Protein AF-A0A358HTR7-F1 (afdb_monomer)

Secondary structure (DSSP, 8-state):
-HHHHHHHHHHHTGGG-HHHHHHHHHHHHHHHHHHHHHHHHHHHHTT---S-HHHHHHHHHHHHHHHHHHHHHHHH---

Mean predicted aligned error: 3.57 Å

Organism: NCBI:txid168935

pLDDT: mean 93.77, std 3.13, range [77.19, 97.44]

Structure (mmCIF, N/CA/C/O backbone):
data_AF-A0A358HTR7-F1
#
_entry.id   AF-A0A358HTR7-F1
#
loop_
_atom_site.group_PDB
_atom_site.id
_atom_site.type_symbol
_atom_site.label_atom_id
_atom_site.label_alt_id
_atom_site.label_comp_id
_atom_site.label_asym_id
_atom_site.label_entity_id
_atom_site.label_seq_id
_atom_site.pdbx_PDB_ins_code
_atom_site.Cartn_x
_atom_site.Cartn_y
_atom_site.Cartn_z
_atom_site.occupancy
_atom_site.B_iso_or_equiv
_atom_site.auth_seq_id
_atom_site.auth_comp_id
_atom_site.auth_asym_id
_atom_site.auth_atom_id
_atom_site.pdbx_PDB_model_num
ATOM 1 N N . SER A 1 1 ? -9.525 -7.878 -8.288 1.00 85.00 1 SER A N 1
ATOM 2 C CA . SER A 1 1 ? -8.393 -6.970 -8.578 1.00 85.00 1 SER A CA 1
ATOM 3 C C . SER A 1 1 ? -7.064 -7.691 -8.767 1.00 85.00 1 SER A C 1
ATOM 5 O O . SER A 1 1 ? -6.441 -7.476 -9.794 1.00 85.00 1 SER A O 1
ATOM 7 N N . TRP A 1 2 ? -6.635 -8.572 -7.851 1.00 91.94 2 TRP A N 1
ATOM 8 C CA . TRP A 1 2 ? -5.321 -9.240 -7.932 1.00 91.94 2 TRP A CA 1
ATOM 9 C C . TRP A 1 2 ? -5.066 -10.057 -9.207 1.00 91.94 2 TRP A C 1
ATOM 11 O O . TRP A 1 2 ? -3.979 -9.957 -9.762 1.00 91.94 2 TRP A O 1
ATOM 21 N N . ILE A 1 3 ? -6.066 -10.786 -9.717 1.00 94.50 3 ILE A N 1
ATOM 22 C CA . ILE A 1 3 ? -5.944 -11.550 -10.974 1.00 94.50 3 ILE A CA 1
ATOM 23 C C . ILE A 1 3 ? -5.630 -10.620 -12.156 1.00 94.50 3 ILE A C 1
ATOM 25 O O . ILE A 1 3 ? -4.660 -10.836 -12.874 1.00 94.50 3 ILE A O 1
ATOM 29 N N . PHE A 1 4 ? -6.398 -9.537 -12.313 1.00 94.25 4 PHE A N 1
ATOM 30 C CA . PHE A 1 4 ? -6.153 -8.532 -13.353 1.00 94.25 4 PHE A CA 1
ATOM 31 C C . PHE A 1 4 ? -4.806 -7.821 -13.175 1.00 94.2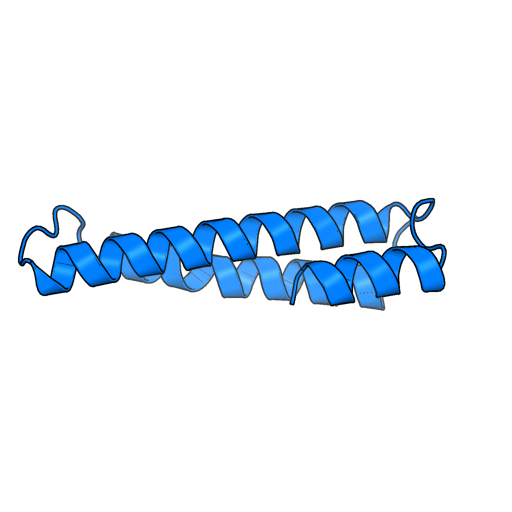5 4 PHE A C 1
ATOM 33 O O . PHE A 1 4 ? -4.124 -7.548 -14.157 1.00 94.25 4 PHE A O 1
ATOM 40 N N . GLY A 1 5 ? -4.394 -7.563 -11.929 1.00 92.00 5 GLY A N 1
ATOM 41 C CA . GLY A 1 5 ? -3.069 -7.025 -11.624 1.00 92.00 5 GLY A CA 1
ATOM 42 C C . GLY A 1 5 ? -1.948 -7.962 -12.077 1.00 92.00 5 GLY A C 1
ATOM 43 O O . GLY A 1 5 ? -1.047 -7.526 -12.781 1.00 92.00 5 GLY A O 1
ATOM 44 N N . GLY A 1 6 ? -2.037 -9.252 -11.745 1.00 93.62 6 GLY A N 1
ATOM 45 C CA . GLY A 1 6 ? -1.080 -10.269 -12.192 1.00 93.62 6 GLY A CA 1
ATOM 46 C C . GLY A 1 6 ? -1.022 -10.400 -13.714 1.00 93.62 6 GLY A C 1
ATOM 47 O O . GLY A 1 6 ? 0.062 -10.454 -14.288 1.00 93.62 6 GLY A O 1
ATOM 48 N N . TYR A 1 7 ? -2.179 -10.363 -14.378 1.00 94.69 7 TYR A N 1
ATOM 49 C CA . TYR A 1 7 ? -2.243 -10.370 -15.839 1.00 94.69 7 TYR A CA 1
ATOM 50 C C . TYR A 1 7 ? -1.538 -9.153 -16.457 1.00 94.69 7 TYR A C 1
ATOM 52 O O . TYR A 1 7 ? -0.742 -9.310 -17.378 1.00 94.69 7 TYR A O 1
ATOM 60 N N . LEU A 1 8 ? -1.763 -7.949 -15.920 1.00 93.38 8 LEU A N 1
ATOM 61 C CA . LEU A 1 8 ? -1.084 -6.735 -16.385 1.00 93.38 8 LEU A CA 1
ATOM 62 C C . LEU A 1 8 ? 0.431 -6.796 -16.182 1.00 93.38 8 LEU A C 1
ATOM 64 O O . LEU A 1 8 ? 1.171 -6.332 -17.040 1.00 93.38 8 LEU A O 1
ATOM 68 N N . ILE A 1 9 ? 0.895 -7.377 -15.076 1.00 93.56 9 ILE A N 1
ATOM 69 C CA . ILE A 1 9 ? 2.326 -7.570 -14.815 1.00 93.56 9 ILE A CA 1
ATOM 70 C C . ILE A 1 9 ? 2.955 -8.457 -15.889 1.00 93.56 9 ILE A C 1
ATOM 72 O O . ILE A 1 9 ? 4.009 -8.118 -16.424 1.00 93.56 9 ILE A O 1
ATOM 76 N N . HIS A 1 10 ? 2.290 -9.566 -16.220 1.00 91.94 10 HIS A N 1
ATOM 77 C CA . HIS A 1 10 ? 2.743 -10.470 -17.270 1.00 91.94 10 HIS A CA 1
ATOM 78 C C . HIS A 1 10 ? 2.755 -9.781 -18.640 1.00 91.94 10 HIS A C 1
ATOM 80 O O . HIS A 1 10 ? 3.767 -9.816 -19.332 1.00 91.94 10 HIS A O 1
ATOM 86 N N . ALA A 1 11 ? 1.666 -9.09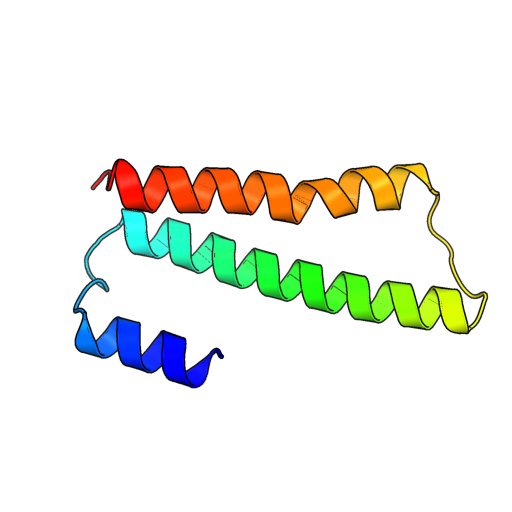3 -18.995 1.00 93.44 11 ALA A N 1
ATOM 87 C CA . ALA A 1 11 ? 1.540 -8.395 -20.272 1.00 93.44 11 ALA A CA 1
ATOM 88 C C . ALA A 1 11 ? 2.525 -7.220 -20.425 1.00 93.44 11 ALA A C 1
ATOM 90 O O . ALA A 1 11 ? 2.958 -6.928 -21.535 1.00 93.44 11 ALA A O 1
ATOM 91 N N . ALA A 1 12 ? 2.881 -6.542 -19.330 1.00 90.75 12 ALA A N 1
ATOM 92 C CA . ALA A 1 12 ? 3.770 -5.381 -19.353 1.00 90.75 12 ALA A CA 1
ATOM 93 C C . ALA A 1 12 ? 5.268 -5.737 -19.326 1.00 90.75 12 ALA A C 1
ATOM 95 O O . ALA A 1 12 ? 6.088 -4.860 -19.576 1.00 90.75 12 ALA A O 1
ATOM 96 N N . GLY A 1 13 ? 5.644 -6.978 -18.990 1.00 90.12 13 GLY A N 1
ATOM 97 C CA .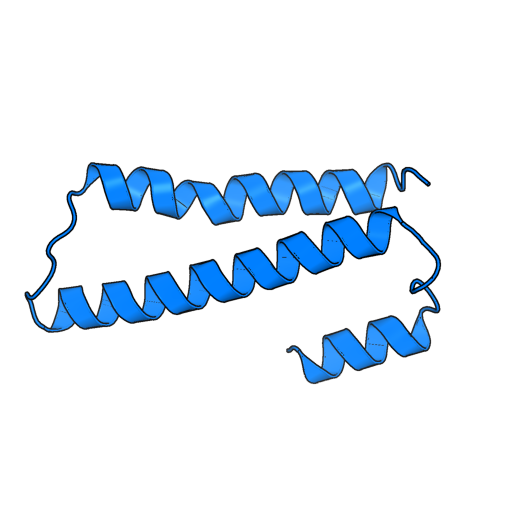 GLY A 1 13 ? 7.048 -7.416 -18.981 1.00 90.12 13 GLY A CA 1
ATOM 98 C C . GLY A 1 13 ? 7.939 -6.759 -17.914 1.00 90.12 13 GLY A C 1
ATOM 99 O O . GLY A 1 13 ? 9.154 -6.868 -17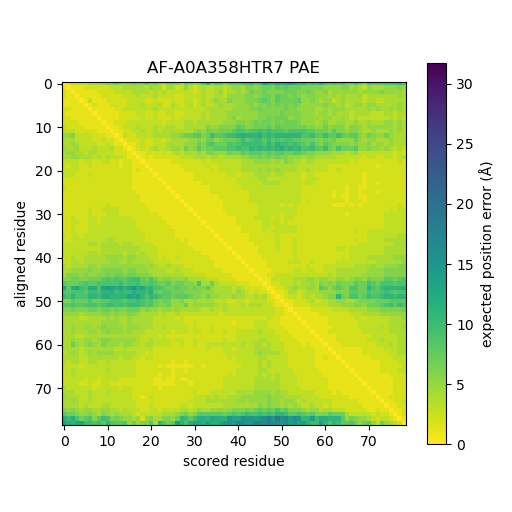.979 1.00 90.12 13 GLY A O 1
ATOM 100 N N . VAL A 1 14 ? 7.360 -6.108 -16.903 1.00 90.25 14 VAL A N 1
ATOM 101 C CA . VAL A 1 14 ? 8.072 -5.281 -15.901 1.00 90.25 14 VAL A CA 1
ATOM 102 C C . VAL A 1 14 ? 8.729 -6.075 -14.761 1.00 90.25 14 VAL A C 1
ATOM 104 O O . VAL A 1 14 ? 9.094 -5.512 -13.736 1.00 90.25 14 VAL A O 1
ATOM 107 N N . MET A 1 15 ? 8.851 -7.398 -14.891 1.00 89.69 15 MET A N 1
ATOM 108 C CA . MET A 1 15 ? 9.375 -8.269 -13.824 1.00 89.69 15 MET A CA 1
ATOM 109 C C . MET A 1 15 ? 10.886 -8.173 -13.623 1.00 89.69 15 MET A C 1
ATOM 111 O O . MET A 1 15 ? 11.383 -8.660 -12.616 1.00 89.69 15 MET A O 1
ATOM 115 N N . THR A 1 16 ? 11.603 -7.573 -14.568 1.00 90.31 16 THR A N 1
ATOM 116 C CA . THR A 1 16 ? 13.046 -7.318 -14.476 1.00 90.31 16 THR A CA 1
ATOM 117 C C . THR A 1 16 ? 13.367 -5.941 -13.903 1.00 90.31 16 THR A C 1
ATOM 119 O O . THR A 1 16 ? 14.525 -5.652 -13.627 1.00 90.31 16 THR A O 1
ATOM 122 N N . GLU A 1 17 ? 12.354 -5.092 -13.735 1.00 91.56 17 GLU A N 1
ATOM 123 C CA . GLU A 1 17 ? 12.496 -3.704 -13.314 1.00 91.56 17 GLU A CA 1
ATOM 124 C C . GLU A 1 17 ? 12.475 -3.619 -11.785 1.00 91.56 17 GLU A C 1
ATOM 126 O O . GLU A 1 17 ? 11.502 -4.027 -11.137 1.00 91.56 17 GLU A O 1
ATOM 131 N N . GLY A 1 18 ? 13.518 -3.072 -11.164 1.00 92.00 18 GLY A N 1
ATOM 132 C CA . GLY A 1 18 ? 13.574 -3.097 -9.708 1.00 92.00 18 GLY A CA 1
ATOM 133 C C . GLY A 1 18 ? 12.573 -2.138 -9.059 1.00 92.00 18 GLY A C 1
ATOM 134 O O . GLY A 1 18 ? 11.986 -2.492 -8.027 1.00 92.00 18 GLY A O 1
ATOM 135 N N . TRP A 1 19 ? 12.300 -0.969 -9.658 1.00 94.19 19 TRP A N 1
ATOM 136 C CA . TRP A 1 19 ? 11.251 -0.063 -9.159 1.00 94.19 19 TRP A CA 1
ATOM 137 C C . TRP A 1 19 ? 9.892 -0.765 -9.055 1.00 94.19 19 TRP A C 1
ATOM 139 O O . TRP A 1 19 ? 9.078 -0.465 -8.170 1.00 94.19 19 TRP A O 1
ATOM 149 N N . PHE A 1 20 ? 9.642 -1.726 -9.948 1.00 94.81 20 PHE A N 1
ATOM 150 C CA . PHE A 1 20 ? 8.404 -2.477 -9.969 1.00 94.81 20 PHE A CA 1
ATOM 151 C C . PHE A 1 20 ? 8.293 -3.404 -8.751 1.00 94.81 20 PHE A C 1
ATOM 153 O O . PHE A 1 20 ? 7.224 -3.471 -8.142 1.00 94.81 20 PHE A O 1
ATOM 160 N N . HIS A 1 21 ? 9.377 -4.066 -8.335 1.00 94.31 21 HIS A N 1
ATOM 161 C CA . HIS A 1 21 ? 9.371 -4.912 -7.136 1.00 94.31 21 HIS A CA 1
ATOM 162 C C . HIS A 1 21 ? 9.043 -4.118 -5.869 1.00 94.31 21 HIS A C 1
ATOM 164 O O . HIS A 1 21 ? 8.215 -4.558 -5.067 1.00 94.31 21 HIS A O 1
ATOM 170 N N . VAL A 1 22 ? 9.627 -2.925 -5.715 1.00 95.56 22 VAL A N 1
ATOM 171 C CA . VAL A 1 22 ? 9.327 -2.033 -4.581 1.00 95.56 22 VAL A CA 1
ATOM 172 C C . VAL A 1 22 ? 7.855 -1.626 -4.603 1.00 95.56 22 VAL A C 1
ATOM 174 O O . VAL A 1 22 ? 7.150 -1.759 -3.600 1.00 95.56 22 VAL A O 1
ATOM 177 N N . LYS A 1 23 ? 7.349 -1.204 -5.767 1.00 94.06 23 LYS A N 1
ATOM 178 C CA . LYS A 1 23 ? 5.933 -0.867 -5.945 1.00 94.06 23 LYS A CA 1
ATOM 179 C C . LYS A 1 23 ? 5.018 -2.046 -5.604 1.00 94.06 23 LYS A C 1
ATOM 181 O O . LYS A 1 23 ? 4.016 -1.856 -4.913 1.00 94.06 23 LYS A O 1
ATOM 186 N N . LEU A 1 24 ? 5.340 -3.249 -6.077 1.00 95.56 24 LEU A N 1
ATOM 187 C CA . LEU A 1 24 ? 4.542 -4.447 -5.830 1.00 95.56 24 LEU A CA 1
ATOM 188 C C . LEU A 1 24 ? 4.499 -4.777 -4.334 1.00 95.56 24 LEU A C 1
ATOM 190 O O . LEU A 1 24 ? 3.417 -5.034 -3.806 1.00 95.56 24 LEU A O 1
ATOM 194 N N . LEU A 1 25 ? 5.638 -4.695 -3.640 1.00 96.62 25 LEU A N 1
ATOM 195 C CA . LEU A 1 25 ? 5.705 -4.870 -2.190 1.00 96.62 25 LEU A CA 1
ATOM 196 C C . LEU A 1 25 ? 4.784 -3.876 -1.467 1.00 96.62 25 LEU A C 1
ATOM 198 O O . LEU A 1 25 ? 4.006 -4.280 -0.602 1.00 96.62 25 LEU A O 1
ATOM 202 N N . CYS A 1 26 ? 4.796 -2.598 -1.854 1.00 97.00 26 CYS A N 1
ATOM 203 C CA . CYS A 1 26 ? 3.897 -1.598 -1.275 1.00 97.00 26 CYS A CA 1
ATOM 204 C C . CYS A 1 26 ? 2.412 -1.929 -1.506 1.00 97.00 26 CYS A C 1
ATOM 206 O O . CYS A 1 26 ? 1.602 -1.764 -0.595 1.00 97.00 26 CYS A O 1
ATOM 208 N N . VAL A 1 27 ? 2.041 -2.436 -2.687 1.00 95.81 27 VAL A N 1
ATOM 209 C CA . VAL A 1 27 ? 0.657 -2.856 -2.987 1.00 95.81 27 VAL A CA 1
ATOM 210 C C . VAL A 1 27 ? 0.236 -4.065 -2.141 1.00 95.81 27 VAL A C 1
ATOM 212 O O . VAL A 1 27 ? -0.897 -4.114 -1.649 1.00 95.81 27 VAL A O 1
ATOM 215 N N . VAL A 1 28 ? 1.143 -5.021 -1.915 1.00 96.81 28 VAL A N 1
ATOM 216 C CA . VAL A 1 28 ? 0.909 -6.151 -0.999 1.00 96.81 28 VAL A CA 1
ATOM 217 C C . VAL A 1 28 ? 0.688 -5.643 0.427 1.00 96.81 28 VAL A C 1
ATOM 219 O O . VAL A 1 28 ? -0.321 -5.989 1.044 1.00 96.81 28 VAL A O 1
ATOM 222 N N . LEU A 1 29 ? 1.563 -4.768 0.934 1.00 96.94 29 LEU A N 1
ATOM 223 C CA . LEU A 1 29 ? 1.421 -4.165 2.265 1.00 96.94 29 LEU A CA 1
ATOM 224 C C . LEU A 1 29 ? 0.111 -3.380 2.407 1.00 96.94 29 LEU A C 1
ATOM 226 O O . LEU A 1 29 ? -0.548 -3.463 3.443 1.00 96.94 29 LEU A O 1
ATOM 230 N N . MET A 1 30 ? -0.312 -2.679 1.355 1.00 96.00 30 MET A N 1
ATOM 231 C CA . MET A 1 30 ? -1.589 -1.964 1.329 1.00 96.00 30 MET A CA 1
ATOM 232 C C . MET A 1 30 ? -2.786 -2.920 1.395 1.00 96.00 30 MET A C 1
ATOM 234 O O . MET A 1 30 ? -3.798 -2.625 2.026 1.00 96.00 30 MET A O 1
ATOM 238 N N . THR A 1 31 ? -2.675 -4.100 0.784 1.00 96.19 31 THR A N 1
ATOM 239 C CA . THR A 1 31 ? -3.715 -5.129 0.897 1.00 96.19 31 THR A CA 1
ATOM 240 C C . THR A 1 31 ? -3.774 -5.689 2.313 1.00 96.19 31 THR A C 1
ATOM 242 O O . THR A 1 31 ? -4.862 -5.821 2.869 1.00 96.19 31 THR A O 1
ATOM 245 N N . VAL A 1 32 ? -2.625 -5.955 2.940 1.00 96.75 32 VAL A N 1
ATOM 246 C CA . VAL A 1 32 ? -2.572 -6.394 4.343 1.00 96.75 32 VAL A CA 1
ATOM 247 C C . VAL A 1 32 ? -3.198 -5.347 5.264 1.00 96.75 32 VAL A C 1
ATOM 249 O O . VAL A 1 32 ? -4.048 -5.694 6.087 1.00 96.75 32 VAL A O 1
ATOM 252 N N . SER A 1 33 ? -2.849 -4.067 5.103 1.00 96.00 33 SER A N 1
ATOM 253 C CA . SER A 1 33 ? -3.416 -2.995 5.928 1.00 96.00 33 SER A CA 1
ATOM 254 C C . SER A 1 33 ? -4.931 -2.869 5.738 1.00 96.00 33 SER A C 1
ATOM 256 O O . SER A 1 33 ? -5.661 -2.749 6.724 1.00 96.00 33 SER A O 1
ATOM 258 N N . HIS A 1 34 ? -5.431 -3.006 4.508 1.00 95.38 34 HIS A N 1
ATOM 259 C CA . HIS A 1 34 ? -6.866 -3.032 4.225 1.00 95.38 34 HIS A CA 1
ATOM 260 C C . HIS A 1 34 ? -7.583 -4.195 4.931 1.00 95.38 34 HIS A C 1
ATOM 262 O O . HIS A 1 34 ? -8.625 -3.998 5.560 1.00 95.38 34 HIS A O 1
ATOM 268 N N . MET A 1 35 ? -7.0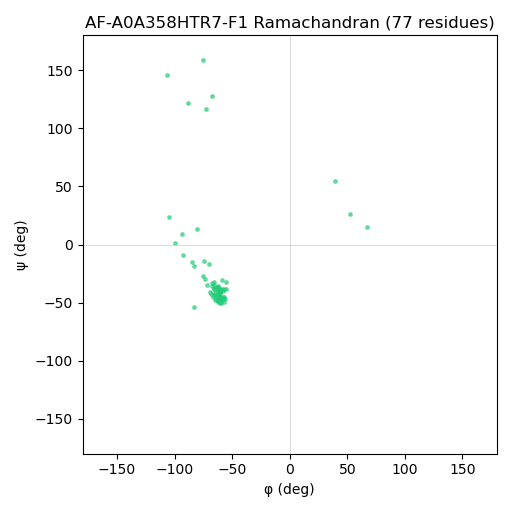08 -5.401 4.900 1.00 96.38 35 MET A N 1
ATOM 269 C CA . MET A 1 35 ? -7.579 -6.565 5.588 1.00 96.38 35 MET A CA 1
ATOM 270 C C . MET A 1 35 ? -7.560 -6.401 7.114 1.00 96.38 35 MET A C 1
ATOM 272 O O . MET A 1 35 ? -8.515 -6.782 7.794 1.00 96.38 35 MET A O 1
ATOM 276 N N . MET A 1 36 ? -6.507 -5.793 7.666 1.00 95.62 36 MET A N 1
ATOM 277 C CA . MET A 1 36 ? -6.445 -5.455 9.090 1.00 95.62 36 MET A CA 1
ATOM 278 C C . MET A 1 36 ? -7.521 -4.438 9.480 1.00 95.62 36 MET A C 1
ATOM 280 O O . MET A 1 36 ? -8.192 -4.638 10.489 1.00 95.62 36 MET A O 1
ATOM 284 N N . LEU A 1 37 ? -7.751 -3.399 8.671 1.00 94.19 37 LEU A N 1
ATOM 285 C CA . LEU A 1 37 ? -8.853 -2.454 8.888 1.00 94.19 37 LEU A CA 1
ATOM 286 C C . LEU A 1 37 ? -10.211 -3.151 8.853 1.00 94.19 37 LEU A C 1
ATOM 288 O O . LEU A 1 37 ? -11.048 -2.880 9.708 1.00 94.19 37 LEU A O 1
ATOM 292 N N . ALA A 1 38 ? -10.419 -4.094 7.931 1.00 95.25 38 ALA A N 1
ATOM 293 C CA . ALA A 1 38 ? -11.643 -4.889 7.897 1.00 95.25 38 ALA A CA 1
ATOM 294 C C . ALA A 1 38 ? -11.834 -5.706 9.189 1.00 95.25 38 ALA A C 1
ATOM 296 O O . ALA A 1 38 ? -12.944 -5.771 9.720 1.00 95.25 38 ALA A O 1
ATOM 297 N N . ARG A 1 39 ? -10.755 -6.286 9.735 1.00 95.06 39 ARG A N 1
ATOM 298 C CA . ARG A 1 39 ? -10.783 -6.973 11.036 1.00 95.06 39 ARG A CA 1
ATOM 299 C C . ARG A 1 39 ? -11.103 -6.013 12.180 1.00 95.06 39 ARG A C 1
ATOM 301 O O . ARG A 1 39 ? -11.939 -6.341 13.015 1.00 95.06 39 ARG A O 1
ATOM 308 N N . TYR A 1 40 ? -10.460 -4.848 12.228 1.00 94.50 40 TYR A N 1
ATOM 309 C CA . TYR A 1 40 ? -10.713 -3.863 13.279 1.00 94.50 40 TYR A CA 1
ATOM 310 C C . TYR A 1 40 ? -12.133 -3.317 13.218 1.00 94.50 40 TYR A C 1
ATOM 312 O O . TYR A 1 40 ? -12.766 -3.196 14.259 1.00 94.50 40 TYR A O 1
ATOM 320 N N . ARG A 1 41 ? -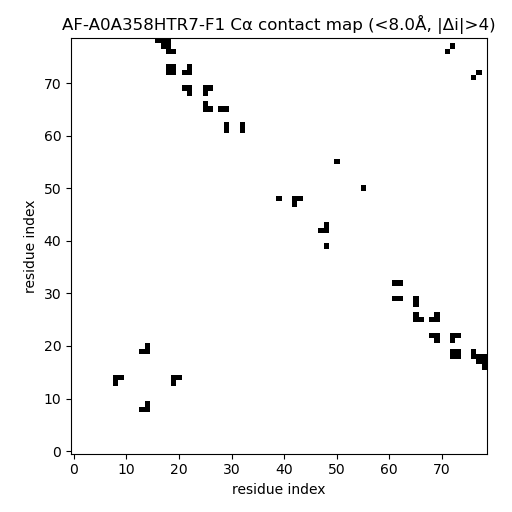12.670 -3.078 12.018 1.00 94.38 41 ARG A N 1
ATOM 321 C CA . ARG A 1 41 ? -14.067 -2.678 11.832 1.00 94.38 41 ARG A CA 1
ATOM 322 C C . ARG A 1 41 ? -15.027 -3.695 12.451 1.00 94.38 41 ARG A C 1
ATOM 324 O O . ARG A 1 41 ? -15.889 -3.307 13.222 1.00 94.38 41 ARG A O 1
ATOM 331 N N . ARG A 1 42 ? -14.821 -4.992 12.200 1.00 95.12 42 ARG A N 1
ATOM 332 C CA . ARG A 1 42 ? -15.624 -6.060 12.826 1.00 95.12 42 ARG A CA 1
ATOM 333 C C . ARG A 1 42 ? -15.479 -6.092 14.351 1.00 95.12 42 ARG A C 1
ATOM 335 O O . ARG A 1 42 ? -16.446 -6.360 15.048 1.00 95.12 42 ARG A O 1
ATOM 342 N N . ALA A 1 43 ? -14.283 -5.819 14.878 1.00 94.12 43 ALA A N 1
ATOM 343 C CA . ALA A 1 43 ? -14.071 -5.734 16.325 1.00 94.12 43 ALA A CA 1
ATOM 344 C C . ALA A 1 43 ? -14.790 -4.525 16.947 1.00 94.12 43 ALA A C 1
ATOM 346 O O . ALA A 1 43 ? -15.304 -4.640 18.053 1.00 94.12 43 ALA A O 1
ATOM 347 N N . PHE A 1 44 ? -14.859 -3.398 16.233 1.00 93.06 44 PHE A N 1
ATOM 348 C CA . PHE A 1 44 ? -15.674 -2.246 16.622 1.00 93.06 44 PHE A CA 1
ATOM 349 C C . PHE A 1 44 ? -17.172 -2.552 16.585 1.00 93.06 44 PHE A C 1
ATOM 351 O O . PHE A 1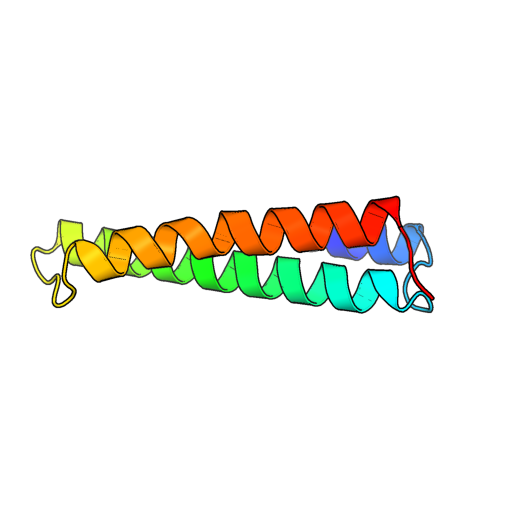 44 ? -17.875 -2.197 17.520 1.00 93.06 44 PHE A O 1
ATOM 358 N N . GLU A 1 45 ? -17.655 -3.233 15.542 1.00 95.19 45 GLU A N 1
ATOM 359 C CA . GLU A 1 45 ? -19.059 -3.663 15.434 1.00 95.19 45 GLU A CA 1
ATOM 360 C C . GLU A 1 45 ? -19.475 -4.577 16.607 1.00 95.19 45 GLU A C 1
ATOM 362 O O . GLU A 1 45 ? -20.626 -4.551 17.028 1.00 95.19 45 GLU A O 1
ATOM 367 N N . ALA A 1 46 ? -18.534 -5.354 17.154 1.00 95.88 46 ALA A N 1
ATOM 368 C CA . ALA A 1 46 ? -18.741 -6.250 18.295 1.00 95.88 46 ALA A CA 1
ATOM 369 C C . ALA A 1 46 ? -18.392 -5.629 19.666 1.00 95.88 46 ALA A C 1
ATOM 371 O O . ALA A 1 46 ? -18.299 -6.363 20.647 1.00 95.88 46 ALA A O 1
ATOM 372 N N . ASP A 1 47 ? -18.125 -4.319 19.726 1.00 92.75 47 ASP A N 1
ATOM 373 C CA . ASP A 1 47 ? -17.685 -3.581 20.926 1.00 92.75 47 ASP A CA 1
ATOM 374 C C . ASP A 1 47 ? -16.461 -4.197 21.649 1.00 92.75 47 ASP A C 1
ATOM 376 O O . ASP A 1 47 ? -16.225 -4.020 22.840 1.00 92.75 47 ASP A O 1
ATOM 380 N N . ALA A 1 48 ? -15.631 -4.931 20.901 1.00 93.88 48 ALA A N 1
ATOM 381 C CA . ALA A 1 48 ? -14.453 -5.654 21.384 1.00 93.88 48 ALA A CA 1
ATOM 382 C C . ALA A 1 48 ? -13.140 -4.942 21.005 1.00 93.88 48 ALA A C 1
ATOM 384 O O . ALA A 1 48 ? -12.080 -5.566 20.867 1.00 93.88 48 ALA A O 1
ATOM 385 N N . ASN A 1 49 ? -13.192 -3.628 20.771 1.00 91.00 49 ASN A N 1
ATOM 386 C CA . ASN A 1 49 ? -12.015 -2.862 20.386 1.00 91.00 49 ASN A CA 1
ATOM 387 C C . ASN A 1 49 ? -11.062 -2.669 21.579 1.00 91.00 49 ASN A C 1
ATOM 389 O O . ASN A 1 49 ? -11.359 -1.972 22.541 1.00 91.00 49 ASN A O 1
ATOM 393 N N . THR A 1 50 ? -9.856 -3.220 21.458 1.00 91.12 50 THR A N 1
ATOM 394 C CA . THR A 1 50 ? -8.792 -3.120 22.472 1.00 91.12 50 THR A CA 1
ATOM 395 C C . THR A 1 50 ? -7.738 -2.059 22.149 1.00 91.12 50 THR A C 1
ATOM 397 O O . THR A 1 50 ? -6.748 -1.923 22.868 1.00 91.12 50 THR A O 1
ATOM 400 N N . LYS A 1 51 ? -7.889 -1.322 21.040 1.00 92.50 51 LYS A N 1
ATOM 401 C CA . LYS A 1 51 ? -6.902 -0.346 20.559 1.00 92.50 51 LYS A CA 1
ATOM 402 C C . LYS A 1 51 ? -7.375 1.088 20.790 1.00 92.50 51 LYS A C 1
ATOM 404 O O . LYS A 1 51 ? -8.557 1.403 20.680 1.00 92.50 51 LYS A O 1
ATOM 409 N N . SER A 1 52 ? -6.430 1.981 21.077 1.00 93.69 52 SER A N 1
ATOM 410 C CA . SER A 1 52 ? -6.718 3.398 21.312 1.00 93.69 52 SER A CA 1
ATOM 411 C C . SER A 1 52 ? -7.016 4.157 20.014 1.00 93.69 52 SER A C 1
ATOM 413 O O . SER A 1 52 ? -6.570 3.782 18.931 1.00 93.69 52 SER A O 1
ATOM 415 N N . GLN A 1 53 ? -7.697 5.299 20.116 1.00 92.38 53 GLN A N 1
ATOM 416 C CA . GLN A 1 53 ? -7.933 6.192 18.974 1.00 92.38 53 GLN A CA 1
ATOM 417 C C . GLN A 1 53 ? -6.627 6.617 18.276 1.00 92.38 53 GLN A C 1
ATOM 419 O O . GLN A 1 53 ? -6.570 6.689 17.048 1.00 92.38 53 GLN A O 1
ATOM 424 N N . LYS A 1 54 ? -5.556 6.871 19.045 1.00 94.62 54 LYS A N 1
ATOM 425 C CA . LYS A 1 54 ? -4.242 7.248 18.497 1.00 94.62 54 LYS A CA 1
ATOM 426 C C . LYS A 1 54 ? -3.674 6.153 17.590 1.00 94.62 54 LYS A C 1
ATOM 428 O O . LYS A 1 54 ? -3.110 6.477 16.550 1.00 94.62 54 LYS A O 1
ATOM 433 N N . PHE A 1 55 ? -3.866 4.880 17.948 1.00 94.62 55 PHE A N 1
ATOM 434 C CA . PHE A 1 55 ? -3.457 3.754 17.108 1.00 94.62 55 PHE A CA 1
ATOM 435 C C . PHE A 1 55 ? -4.141 3.802 15.737 1.00 94.62 55 PHE A C 1
ATOM 437 O O . PHE A 1 55 ? -3.459 3.714 14.722 1.00 94.62 55 PHE A O 1
ATOM 444 N N . PHE A 1 56 ? -5.460 4.014 15.691 1.00 94.25 56 PHE A N 1
ATOM 445 C CA 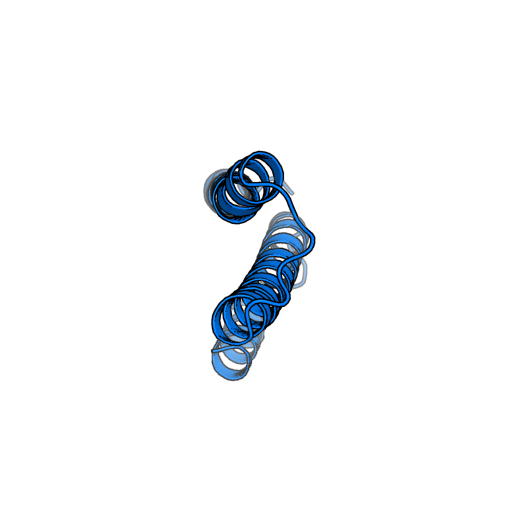. PHE A 1 56 ? -6.198 4.070 14.425 1.00 94.25 56 PHE A CA 1
ATOM 446 C C . PHE A 1 56 ? -5.849 5.284 13.570 1.00 94.25 56 PHE A C 1
ATOM 448 O O . PHE A 1 56 ? -5.809 5.166 12.350 1.00 94.25 56 PHE A O 1
ATOM 455 N N . ARG A 1 57 ? -5.533 6.430 14.186 1.00 94.06 57 ARG A N 1
ATOM 456 C CA . ARG A 1 57 ? -5.033 7.601 13.448 1.00 94.06 57 ARG A CA 1
ATOM 457 C C . ARG A 1 57 ? -3.737 7.278 12.708 1.00 94.06 57 ARG A C 1
ATOM 459 O O . ARG A 1 57 ? -3.671 7.489 11.507 1.00 94.06 57 ARG A O 1
ATOM 466 N N . ILE A 1 58 ? -2.766 6.689 13.405 1.00 93.44 58 ILE A N 1
ATOM 467 C CA . ILE A 1 58 ? -1.484 6.294 12.804 1.00 93.44 58 ILE A CA 1
ATOM 468 C C . ILE A 1 58 ? -1.693 5.189 11.761 1.00 93.44 58 ILE A C 1
ATOM 470 O O . ILE A 1 58 ? -1.124 5.236 10.675 1.00 93.44 58 ILE A O 1
ATOM 474 N N . PHE A 1 59 ? -2.542 4.201 12.050 1.00 94.38 59 PHE A N 1
ATOM 475 C CA . PHE A 1 59 ? -2.811 3.108 11.114 1.00 94.38 59 PHE A CA 1
ATOM 476 C C . PHE A 1 59 ? -3.438 3.608 9.804 1.00 94.38 59 PHE A C 1
ATOM 478 O O . PHE A 1 59 ? -3.115 3.098 8.733 1.00 94.38 59 PHE A O 1
ATOM 485 N N . ASN A 1 60 ? -4.283 4.639 9.872 1.00 93.75 60 ASN A N 1
ATOM 486 C CA . ASN A 1 60 ? -4.883 5.269 8.697 1.00 93.75 60 ASN A CA 1
ATOM 487 C C . ASN A 1 60 ? -3.883 6.076 7.854 1.00 93.75 60 ASN A C 1
ATOM 489 O O . ASN A 1 60 ? -4.173 6.355 6.694 1.00 93.75 60 ASN A O 1
ATOM 493 N N . GLU A 1 61 ? -2.710 6.422 8.387 1.00 95.50 61 GLU A N 1
ATOM 494 C CA . GLU A 1 61 ? -1.639 7.075 7.620 1.00 95.50 61 GLU A CA 1
ATOM 495 C C . GLU A 1 61 ? -0.790 6.067 6.829 1.00 95.50 61 GLU A C 1
ATOM 497 O O . GLU A 1 61 ? -0.148 6.442 5.847 1.00 95.50 61 GLU A O 1
ATOM 502 N N . VAL A 1 62 ? -0.825 4.774 7.184 1.00 95.25 62 VAL A N 1
ATOM 503 C CA . VAL A 1 62 ? -0.068 3.718 6.486 1.00 95.25 62 VAL A CA 1
ATOM 504 C C . VAL A 1 62 ? -0.413 3.655 4.989 1.00 95.25 62 VAL A C 1
ATOM 506 O O . VAL A 1 62 ? 0.518 3.688 4.182 1.00 95.25 62 VAL A O 1
ATOM 509 N N . PRO A 1 63 ? -1.696 3.615 4.561 1.00 94.81 63 PRO A N 1
ATOM 510 C CA . PRO A 1 63 ? -2.043 3.673 3.141 1.00 94.81 63 PRO A CA 1
ATOM 511 C C . PRO A 1 63 ? -1.509 4.925 2.438 1.00 94.81 63 PRO A C 1
ATOM 513 O O . PRO A 1 63 ? -1.052 4.831 1.303 1.00 94.81 63 PRO A O 1
ATOM 516 N N . THR A 1 64 ? -1.524 6.079 3.110 1.00 96.31 64 THR A N 1
ATOM 517 C CA . THR A 1 64 ? -1.035 7.346 2.551 1.00 96.31 64 THR A CA 1
ATOM 518 C C . THR A 1 64 ? 0.465 7.289 2.284 1.00 96.31 64 THR A C 1
ATOM 520 O O . THR A 1 64 ? 0.907 7.609 1.184 1.00 96.31 64 THR A O 1
ATOM 523 N N . ILE A 1 65 ? 1.255 6.817 3.251 1.00 96.88 65 ILE A N 1
ATOM 524 C CA . ILE A 1 65 ? 2.709 6.671 3.097 1.00 96.88 65 ILE A CA 1
ATOM 525 C C . ILE A 1 65 ? 3.033 5.679 1.973 1.00 96.88 65 ILE A C 1
ATOM 527 O O . ILE A 1 65 ? 3.859 5.966 1.106 1.00 96.88 65 ILE A O 1
ATOM 531 N N . LEU A 1 66 ? 2.346 4.532 1.941 1.00 96.75 66 LEU A N 1
ATOM 532 C CA . LEU A 1 66 ? 2.511 3.544 0.873 1.00 96.75 66 LEU A CA 1
ATOM 533 C C . LEU A 1 66 ? 2.161 4.130 -0.501 1.00 96.75 66 LEU A C 1
ATOM 535 O O . LEU A 1 66 ? 2.885 3.883 -1.463 1.00 96.75 66 LEU A O 1
ATOM 539 N N . MET A 1 67 ? 1.094 4.931 -0.598 1.00 96.31 67 MET A N 1
ATOM 540 C CA . MET A 1 67 ? 0.701 5.596 -1.843 1.00 96.31 67 MET A CA 1
ATOM 541 C C . MET A 1 67 ? 1.803 6.533 -2.348 1.00 96.31 67 MET A C 1
ATOM 543 O O . MET A 1 67 ? 2.150 6.474 -3.526 1.00 96.31 67 MET A O 1
ATOM 547 N N . VAL A 1 68 ? 2.391 7.348 -1.468 1.00 97.44 68 VAL A N 1
ATOM 548 C CA . VAL A 1 68 ? 3.491 8.257 -1.833 1.00 97.44 68 VAL A CA 1
ATOM 549 C C . VAL A 1 68 ? 4.673 7.477 -2.411 1.00 97.44 68 VAL A C 1
ATOM 551 O O . VAL A 1 68 ? 5.175 7.833 -3.476 1.00 97.44 68 VAL A O 1
ATOM 554 N N . ILE A 1 69 ? 5.075 6.375 -1.768 1.00 96.56 69 ILE A N 1
ATOM 555 C CA . ILE A 1 69 ? 6.170 5.521 -2.255 1.00 96.56 69 ILE A CA 1
ATOM 556 C C . ILE A 1 69 ? 5.824 4.916 -3.622 1.00 96.56 69 ILE A C 1
ATOM 558 O O . ILE A 1 69 ? 6.643 4.957 -4.538 1.00 96.56 69 ILE A O 1
ATOM 562 N N . ILE A 1 70 ? 4.602 4.399 -3.795 1.00 95.81 70 ILE A N 1
ATOM 563 C CA . ILE A 1 70 ? 4.131 3.818 -5.064 1.00 95.81 70 ILE A CA 1
ATOM 564 C C . ILE A 1 70 ? 4.199 4.839 -6.207 1.00 95.81 70 ILE A C 1
ATOM 566 O O . ILE A 1 70 ? 4.661 4.507 -7.302 1.00 95.81 70 ILE A O 1
ATOM 570 N N . VAL A 1 71 ? 3.731 6.067 -5.962 1.00 95.94 71 VAL A N 1
ATOM 571 C CA . VAL A 1 71 ? 3.732 7.150 -6.955 1.00 95.94 71 VAL A CA 1
ATOM 572 C C . VAL A 1 71 ? 5.162 7.561 -7.293 1.00 95.94 71 VAL A C 1
ATOM 574 O O . VAL A 1 71 ? 5.510 7.667 -8.467 1.00 95.94 71 VAL A O 1
ATOM 577 N N . PHE A 1 72 ? 6.017 7.721 -6.286 1.00 96.56 72 PHE A N 1
ATOM 578 C CA . PHE A 1 72 ? 7.416 8.058 -6.510 1.00 96.56 72 PHE A CA 1
ATOM 579 C C . PHE A 1 72 ? 8.136 6.983 -7.338 1.00 96.56 72 PHE A C 1
ATOM 581 O O . PHE A 1 72 ? 8.786 7.311 -8.327 1.00 96.56 72 PHE A O 1
ATOM 588 N N . MET A 1 73 ? 7.947 5.698 -7.013 1.00 93.69 73 MET A N 1
ATOM 589 C CA . MET A 1 73 ? 8.547 4.584 -7.758 1.00 93.69 73 MET A CA 1
ATOM 590 C C . MET A 1 73 ? 8.106 4.542 -9.225 1.00 93.69 73 MET A C 1
ATOM 592 O O . MET A 1 73 ? 8.934 4.300 -10.095 1.00 93.69 73 MET A O 1
ATOM 596 N N . VAL A 1 74 ? 6.825 4.793 -9.533 1.00 91.31 74 VAL A N 1
ATOM 597 C CA . VAL A 1 74 ? 6.344 4.722 -10.928 1.00 91.31 74 VAL A CA 1
ATOM 598 C C . VAL A 1 74 ? 6.763 5.927 -11.779 1.00 91.31 74 VAL A C 1
ATOM 600 O O . VAL A 1 74 ? 6.862 5.795 -13.002 1.00 91.31 74 VAL A O 1
ATOM 603 N N . ILE A 1 75 ? 6.985 7.086 -11.149 1.00 94.31 75 ILE A N 1
ATOM 604 C CA . ILE A 1 75 ? 7.413 8.317 -11.826 1.00 94.31 75 ILE A CA 1
ATOM 605 C C . ILE A 1 75 ? 8.926 8.317 -12.020 1.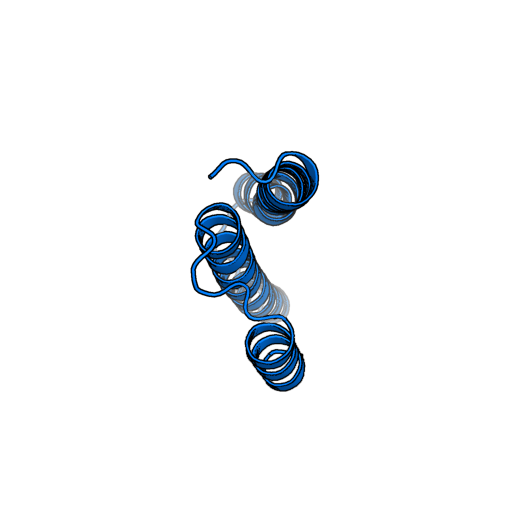00 94.31 75 ILE A C 1
ATOM 607 O O . ILE A 1 75 ? 9.393 8.499 -13.139 1.00 94.31 75 ILE A O 1
ATOM 611 N N . ALA A 1 76 ? 9.685 8.111 -10.942 1.00 94.19 76 ALA A N 1
ATOM 612 C CA . ALA A 1 76 ? 11.140 8.163 -10.989 1.00 94.19 76 ALA A CA 1
ATOM 613 C C . ALA A 1 76 ? 11.743 6.930 -11.673 1.00 94.19 76 ALA A C 1
ATOM 615 O O . ALA A 1 76 ? 12.817 7.047 -12.252 1.00 94.19 76 ALA A O 1
ATOM 616 N N . ARG A 1 77 ? 11.063 5.772 -11.588 1.00 89.56 77 ARG A N 1
ATOM 617 C CA . ARG A 1 77 ? 11.525 4.464 -12.087 1.00 89.56 77 ARG A CA 1
ATOM 618 C C . ARG A 1 77 ? 13.019 4.245 -11.848 1.00 89.56 77 ARG A C 1
ATOM 620 O O . ARG A 1 77 ? 13.772 4.050 -12.801 1.00 89.56 77 ARG A O 1
ATOM 627 N N . PRO A 1 78 ? 13.475 4.370 -10.590 1.00 77.19 78 PRO A N 1
ATOM 628 C CA . PRO A 1 78 ? 14.874 4.135 -10.316 1.00 77.19 78 PRO A CA 1
ATOM 629 C C . PRO A 1 78 ? 15.128 2.644 -10.555 1.00 77.19 78 PRO A C 1
ATOM 631 O O . PRO A 1 78 ? 14.407 1.844 -9.969 1.00 77.19 78 PRO A O 1
ATOM 634 N N . PHE A 1 79 ? 16.141 2.330 -11.374 1.00 83.00 79 PHE A N 1
ATOM 635 C CA . PHE A 1 79 ? 16.702 0.993 -11.644 1.00 83.00 79 PHE A CA 1
ATOM 636 C C . PHE A 1 79 ? 15.788 -0.079 -12.277 1.00 83.00 79 PHE A C 1
ATOM 638 O O . PHE A 1 79 ? 14.612 -0.269 -11.881 1.00 83.00 79 PHE A O 1
#

Nearest PDB structures (foldseek):
  8glv-assembly1_Eb  TM=4.372E-01  e=4.534E+00  Chlamydomonas reinhardtii

Sequence (79 aa):
SWIFGGYLIHAAGVMTEGWFHVKLLCVVLMTVSHMMLARYRRAFEADANTKSQKFFRIFNEVPTILMVIIVFMVIARPF

Foldseek 3Di:
DVVVVVVVCVVVVCPVQVLVVLLVVLVVVLVVLVVVVVVQVVCVVVVNHPDDPVVVVVSVCSNVVSVVSNVCSVVVSDD

Solvent-accessible surface area (backbone atoms only — not comparable to full-atom values): 4454 Å² total; per-residue (Å²): 110,68,68,62,51,53,50,50,47,63,75,65,63,49,83,83,35,52,24,47,54,56,33,50,51,39,54,52,52,43,50,51,52,51,54,50,50,54,51,50,51,54,28,51,77,65,74,63,63,88,71,56,72,68,56,54,56,56,57,65,44,50,56,54,55,38,48,53,52,38,52,48,29,72,72,67,50,60,95

InterPro domains:
  IPR005265 Protoporphyrinogen oxidase HemJ-like [PF03653] (1-79)
  IPR005265 Protoporphyrinogen oxidase HemJ-like [PTHR40255] (2-79)

Radius of gyration: 15.89 Å; Cα contacts (8 Å, |Δi|>4): 42; chains: 1; bounding box: 36×20×43 Å